Protein AF-A0AAV5Z7D8-F1 (afdb_monomer_lite)

pLDDT: mean 73.22, std 16.38, range [34.59, 92.06]

Sequence (134 aa):
MKTTPARPGQLSTSRRRIKTSPAVSLWRPEIVLATSIEASPARRPVVLAEPGARPEALRTQLGATRSLLATLDGARETLTTAAAAAHARADEAASTRDRVSATFAAYRAEAALDDVLTGAWRRVSALMEERGLR

Foldseek 3Di:
DDDDDDDDDPPPDDDDDDPDDDPDDDDDDPPPDDPDPPPDPPDPPDPPDDPCPDVVNVVVVVVVVVVVVVVLVVLLVVLVVQLVVLCVQLVVDPDPVSNVVSVVSNVVSVVVNVVSVVVVVVVVVVVCVVVVND

Radius of gyration: 41.3 Å; chains: 1; bounding box: 52×50×119 Å

Secondary structure (DSSP, 8-state):
---PPPPP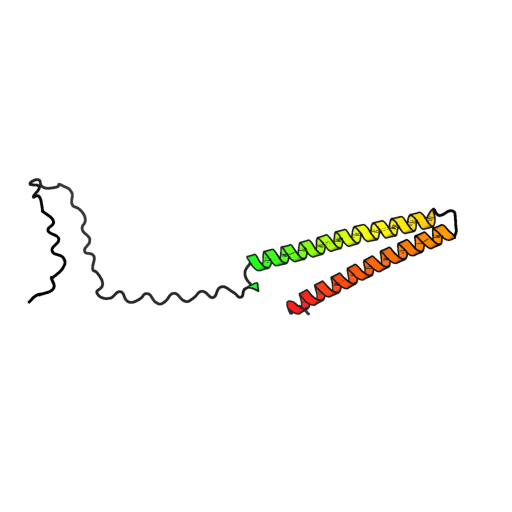-----------S--------------SS------PPP-----GGGSHHHHHHHHHHHHHHHHHHHHHHHHHHHHHHHHHHHHHS-SSHHHHHHHHHHHHHHHHHHHHHHHHHHHHHHHHHHHTT--

Structure (mmCIF, N/CA/C/O backbone):
data_AF-A0AAV5Z7D8-F1
#
_entry.id   AF-A0AAV5Z7D8-F1
#
loop_
_atom_site.group_PDB
_atom_site.id
_atom_site.type_symbol
_atom_site.label_atom_id
_atom_site.label_alt_id
_atom_site.label_comp_id
_atom_site.label_asym_id
_atom_site.label_entity_id
_atom_site.label_seq_id
_atom_site.pdbx_PDB_ins_code
_atom_site.Cartn_x
_atom_site.Cartn_y
_atom_site.Cartn_z
_atom_site.occupancy
_atom_site.B_iso_or_equiv
_atom_site.auth_seq_id
_atom_site.auth_comp_id
_atom_site.auth_asym_id
_atom_site.auth_atom_id
_atom_site.pdbx_PDB_model_num
ATOM 1 N N . MET A 1 1 ? -1.978 -9.750 94.633 1.00 37.31 1 MET A N 1
ATOM 2 C CA . MET A 1 1 ? -1.592 -9.124 93.343 1.00 37.31 1 MET A CA 1
ATOM 3 C C . MET A 1 1 ? -2.889 -8.766 92.624 1.00 37.31 1 MET A C 1
ATOM 5 O O . MET A 1 1 ? -3.756 -9.620 92.581 1.00 37.31 1 MET A O 1
ATOM 9 N N . LYS A 1 2 ? -3.182 -7.465 92.452 1.00 34.59 2 LYS A N 1
ATOM 10 C CA . LYS A 1 2 ? -3.128 -6.718 91.166 1.00 34.59 2 LYS A CA 1
ATOM 11 C C . LYS A 1 2 ? -4.084 -7.318 90.112 1.00 34.59 2 LYS A C 1
ATOM 13 O O . LYS A 1 2 ? -3.965 -8.496 89.836 1.00 34.59 2 LYS A O 1
ATOM 18 N N . THR A 1 3 ? -5.014 -6.620 89.462 1.00 40.25 3 THR A N 1
ATOM 19 C CA . THR A 1 3 ? -5.282 -5.180 89.287 1.00 40.25 3 THR A CA 1
ATOM 20 C C . THR A 1 3 ? -6.631 -5.053 88.568 1.00 40.25 3 THR A C 1
ATOM 22 O O . THR A 1 3 ? -6.862 -5.755 87.588 1.00 40.25 3 THR A O 1
ATOM 25 N N . THR A 1 4 ? -7.484 -4.131 89.011 1.00 45.88 4 THR A N 1
ATOM 26 C CA . THR A 1 4 ? -8.656 -3.630 88.274 1.00 45.88 4 THR A CA 1
ATOM 27 C C . THR A 1 4 ? -8.205 -2.835 87.040 1.00 45.88 4 THR A C 1
ATOM 29 O O . THR A 1 4 ? -7.368 -1.944 87.205 1.00 45.88 4 THR A O 1
ATOM 32 N N . PRO A 1 5 ? -8.738 -3.073 85.827 1.00 57.19 5 PRO A N 1
ATOM 33 C CA . PRO A 1 5 ? -8.528 -2.169 84.704 1.00 57.19 5 PRO A CA 1
ATOM 34 C C . PRO A 1 5 ? -9.546 -1.018 84.704 1.00 57.19 5 PRO A C 1
ATOM 36 O O . PRO A 1 5 ? -10.721 -1.171 85.036 1.00 57.19 5 PRO A O 1
ATOM 39 N N . ALA A 1 6 ? -9.026 0.158 84.368 1.00 42.59 6 ALA A N 1
ATOM 40 C CA . ALA A 1 6 ? -9.619 1.472 84.540 1.00 42.59 6 ALA A CA 1
ATOM 41 C C . ALA A 1 6 ? -10.692 1.839 83.499 1.00 42.59 6 ALA A C 1
ATOM 43 O O . ALA A 1 6 ? -10.682 1.397 82.353 1.00 42.59 6 ALA A O 1
ATOM 44 N N . ARG A 1 7 ? -11.585 2.736 83.928 1.00 47.91 7 ARG A N 1
ATOM 45 C CA . ARG A 1 7 ? -12.646 3.397 83.160 1.00 47.91 7 ARG A CA 1
ATOM 46 C C . ARG A 1 7 ? -12.042 4.571 82.366 1.00 47.91 7 ARG A C 1
ATOM 48 O O . ARG A 1 7 ? -11.445 5.443 82.998 1.00 47.91 7 ARG A O 1
ATOM 55 N N . PRO A 1 8 ? -12.175 4.652 81.031 1.00 45.72 8 PRO A N 1
ATOM 56 C CA . PRO A 1 8 ? -11.646 5.786 80.284 1.00 45.72 8 PRO A CA 1
ATOM 57 C C . PRO A 1 8 ? -12.666 6.930 80.198 1.00 45.72 8 PRO A C 1
ATOM 59 O O . PRO A 1 8 ? -13.838 6.711 79.898 1.00 45.72 8 PRO A O 1
ATOM 62 N N . GLY A 1 9 ? -12.187 8.162 80.398 1.00 46.12 9 GLY A N 1
ATOM 63 C CA . GLY A 1 9 ? -12.745 9.321 79.696 1.00 46.12 9 GLY A CA 1
ATOM 64 C C . GLY A 1 9 ? -13.496 10.381 80.504 1.00 46.12 9 GLY A C 1
ATOM 65 O O . GLY A 1 9 ? -14.442 10.957 79.979 1.00 46.12 9 GLY A O 1
ATOM 66 N N . GLN A 1 10 ? -13.092 10.712 81.735 1.00 39.12 10 GLN A N 1
ATOM 67 C CA . GLN A 1 10 ? -13.480 12.004 82.326 1.00 39.12 10 GLN A CA 1
ATOM 68 C C . GLN A 1 10 ? -12.538 13.106 81.820 1.00 39.12 10 GLN A C 1
ATOM 70 O O . GLN A 1 10 ? -11.506 13.399 82.417 1.00 39.12 10 GLN A O 1
ATOM 75 N N . LEU A 1 11 ? -12.896 13.718 80.690 1.00 44.12 11 LEU A N 1
ATOM 76 C CA . LEU A 1 11 ? -12.282 14.957 80.216 1.00 44.12 11 LEU A CA 1
ATOM 77 C C . LEU A 1 11 ? -12.811 16.119 81.066 1.00 44.12 11 LEU A C 1
ATOM 79 O O . LEU A 1 11 ? -13.888 16.664 80.824 1.00 44.12 11 LEU A O 1
ATOM 83 N N . SER A 1 12 ? -12.057 16.485 82.098 1.00 45.16 12 SER A N 1
ATOM 84 C CA . SER A 1 12 ? -12.308 17.668 82.916 1.00 45.16 12 SER A CA 1
ATOM 85 C C . SER A 1 12 ? -12.018 18.939 82.111 1.00 45.16 12 SER A C 1
ATOM 87 O O . SER A 1 12 ? -10.906 19.466 82.131 1.00 45.16 12 SER A O 1
ATOM 89 N N . THR A 1 13 ? -13.013 19.468 81.399 1.00 49.00 13 THR A N 1
ATOM 90 C CA . THR A 1 13 ? -12.916 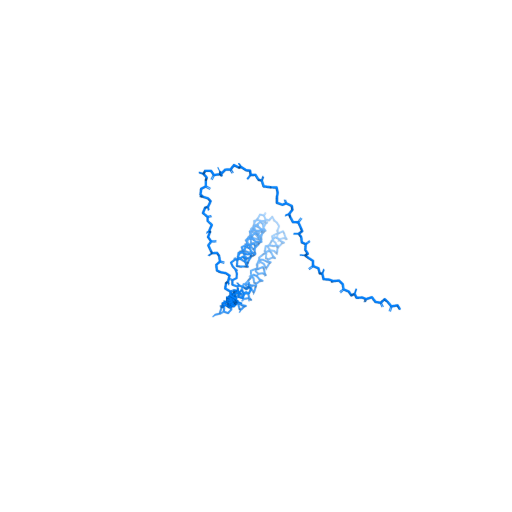20.819 80.832 1.00 49.00 13 THR A CA 1
ATOM 91 C C . THR A 1 13 ? -13.219 21.838 81.927 1.00 49.00 13 THR A C 1
ATOM 93 O O . THR A 1 13 ? -14.373 22.030 82.318 1.00 49.00 13 THR A O 1
ATOM 96 N N . SER A 1 14 ? -12.164 22.470 82.438 1.00 47.06 14 SER A N 1
ATOM 97 C CA . SER A 1 14 ? -12.222 23.571 83.399 1.00 47.06 14 SER A CA 1
ATOM 98 C C . SER A 1 14 ? -13.063 24.724 82.840 1.00 47.06 14 SER A C 1
ATOM 100 O O . SER A 1 14 ? -12.665 25.420 81.905 1.00 47.06 14 SER A O 1
ATOM 102 N N . ARG A 1 15 ? -14.272 24.907 83.379 1.00 53.91 15 ARG A N 1
ATOM 103 C CA . ARG A 1 15 ? -15.219 25.930 82.925 1.00 53.91 15 ARG A CA 1
ATOM 104 C C . ARG A 1 15 ? -14.929 27.237 83.676 1.00 53.91 15 ARG A C 1
ATOM 106 O O . ARG A 1 15 ? -15.503 27.485 84.735 1.00 53.91 15 ARG A O 1
ATOM 113 N N . ARG A 1 16 ? -14.026 28.078 83.149 1.00 57.44 16 ARG A N 1
ATOM 114 C CA . ARG A 1 16 ? -13.872 29.475 83.611 1.00 57.44 16 ARG A CA 1
ATOM 115 C C . ARG A 1 16 ? -15.222 30.182 83.451 1.00 57.44 16 ARG A C 1
ATOM 117 O O . ARG A 1 16 ? -15.690 30.372 82.332 1.00 57.44 16 ARG A O 1
ATOM 124 N N . ARG A 1 17 ? -15.869 30.547 84.564 1.00 55.66 17 ARG A N 1
ATOM 125 C CA . ARG A 1 17 ? -17.109 31.337 84.552 1.00 55.66 17 ARG A CA 1
ATOM 126 C C . ARG A 1 17 ? -16.779 32.774 84.161 1.00 55.66 17 ARG A C 1
ATOM 128 O O . ARG A 1 17 ? -16.317 33.552 84.990 1.00 55.66 17 ARG A O 1
ATOM 135 N N . ILE A 1 18 ? -17.024 33.115 82.903 1.00 58.06 18 ILE A N 1
ATOM 136 C CA . ILE A 1 18 ? -17.053 34.503 82.446 1.00 58.06 18 ILE A CA 1
ATOM 137 C C . ILE A 1 18 ? -18.373 35.106 82.949 1.00 58.06 18 ILE A C 1
ATOM 139 O O . ILE A 1 18 ? -19.444 34.549 82.722 1.00 58.06 18 ILE A O 1
ATOM 143 N N . LYS A 1 19 ? -18.281 36.196 83.717 1.00 53.91 19 LYS A N 1
ATOM 144 C CA . LYS A 1 19 ? -19.383 36.833 84.459 1.00 53.91 19 LYS A CA 1
ATOM 145 C C . LYS A 1 19 ? -19.959 38.034 83.689 1.00 53.91 19 LYS A C 1
ATOM 147 O O . LYS A 1 19 ? -20.261 39.064 84.278 1.00 53.91 19 LYS A O 1
ATOM 152 N N . THR A 1 20 ? -20.069 37.916 82.371 1.00 58.00 20 THR A N 1
ATOM 153 C CA . THR A 1 20 ? -20.664 38.927 81.490 1.00 58.00 20 THR A CA 1
ATOM 154 C C . THR A 1 20 ? -21.668 38.243 80.573 1.00 58.00 20 THR A C 1
ATOM 156 O O . THR A 1 20 ? -21.374 37.202 79.993 1.00 58.00 20 THR A O 1
ATOM 159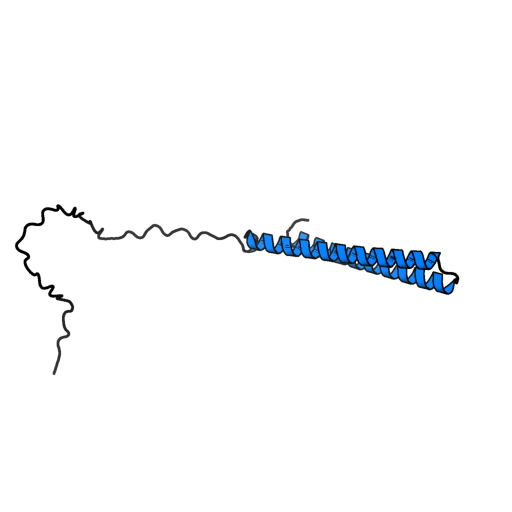 N N . SER A 1 21 ? -22.881 38.794 80.494 1.00 57.47 21 SER A N 1
ATOM 160 C CA . SER A 1 21 ? -23.946 38.281 79.629 1.00 57.47 21 SER A CA 1
ATOM 161 C C . SER A 1 21 ? -23.586 38.553 78.164 1.00 57.47 21 SER A C 1
ATOM 163 O O . SER A 1 21 ? -23.497 39.726 77.798 1.00 57.47 21 SER A O 1
ATOM 165 N N . PRO A 1 22 ? -23.365 37.539 77.308 1.00 57.38 22 PRO A N 1
ATOM 166 C CA . PRO A 1 22 ? -23.146 37.785 75.890 1.00 57.38 22 PRO A CA 1
ATOM 167 C C . PRO A 1 22 ? -24.465 38.224 75.232 1.00 57.38 22 PRO A C 1
ATOM 169 O O . PRO A 1 22 ? -25.472 37.529 75.320 1.00 57.38 22 PRO A O 1
ATOM 172 N N . ALA A 1 23 ? -24.454 39.376 74.558 1.00 57.06 23 ALA A N 1
ATOM 173 C CA . ALA A 1 23 ? -25.609 39.978 73.878 1.00 57.06 23 ALA A CA 1
ATOM 174 C C . ALA A 1 23 ? -25.937 39.337 72.510 1.00 57.06 23 ALA A C 1
ATOM 176 O O . ALA A 1 23 ? -26.541 39.973 71.652 1.00 57.06 23 ALA A O 1
ATOM 177 N N . VAL A 1 24 ? -25.510 38.093 72.275 1.00 59.16 24 VAL A N 1
ATOM 178 C CA . VAL A 1 24 ? -25.663 37.415 70.983 1.00 59.16 24 VAL A CA 1
ATOM 179 C C . VAL A 1 24 ? -26.390 36.097 71.201 1.00 59.16 24 VAL A C 1
ATOM 181 O O . VAL A 1 24 ? -25.851 35.163 71.799 1.00 59.16 24 VAL A O 1
ATOM 184 N N . SER A 1 25 ? -27.621 36.021 70.704 1.00 62.16 25 SER A N 1
ATOM 185 C CA . SER A 1 25 ? -28.393 34.784 70.622 1.00 62.16 25 SER A CA 1
ATOM 186 C C . SER A 1 25 ? -27.741 33.865 69.590 1.00 62.16 25 SER A C 1
ATOM 188 O O . SER A 1 25 ? -28.000 33.964 68.394 1.00 62.16 25 SER A O 1
ATOM 190 N N . LEU A 1 26 ? -26.852 32.981 70.042 1.00 63.72 26 LEU A N 1
ATOM 191 C CA . LEU A 1 26 ? -26.333 31.908 69.200 1.00 63.72 26 LEU A CA 1
ATOM 192 C C . LEU A 1 26 ? -27.476 30.929 68.925 1.00 63.72 26 LEU A C 1
ATOM 194 O O . LEU A 1 26 ? -27.958 30.258 69.839 1.00 63.72 26 LEU A O 1
ATOM 198 N N . TRP A 1 27 ? -27.924 30.869 67.670 1.00 58.22 27 TRP A N 1
ATOM 199 C CA . TRP A 1 27 ? -28.882 29.863 67.229 1.00 58.22 27 TRP A CA 1
ATOM 200 C C . TRP A 1 27 ? -28.296 28.475 67.494 1.00 58.22 27 TRP A C 1
ATOM 202 O O . TRP A 1 27 ? -27.212 28.139 67.011 1.00 58.22 27 TRP A O 1
ATOM 212 N N . ARG A 1 28 ? -28.992 27.690 68.318 1.00 65.56 28 ARG A N 1
ATOM 213 C CA . ARG A 1 28 ? -28.567 26.352 68.716 1.00 65.56 28 ARG A CA 1
ATOM 214 C C . ARG A 1 28 ? -29.567 25.348 68.141 1.00 65.56 28 ARG A C 1
ATOM 216 O O . ARG A 1 28 ? -30.637 25.197 68.723 1.00 65.56 28 ARG A O 1
ATOM 223 N N . PRO A 1 29 ? -29.272 24.701 67.002 1.00 61.56 29 PRO A N 1
ATOM 224 C CA . PRO A 1 29 ? -30.173 23.697 66.460 1.00 61.56 29 PRO A CA 1
ATOM 225 C C . PRO A 1 29 ? -30.207 22.476 67.383 1.00 61.56 29 PRO A C 1
ATOM 227 O O . PRO A 1 29 ? -29.163 21.985 67.824 1.00 61.56 29 PRO A O 1
ATOM 230 N N . GLU A 1 30 ? -31.407 21.974 67.665 1.00 59.53 30 GLU A N 1
ATOM 231 C CA . GLU A 1 30 ? -31.583 20.632 68.213 1.00 59.53 30 GLU A CA 1
ATOM 232 C C . GLU A 1 30 ? -31.252 19.626 67.108 1.00 59.53 30 GLU A C 1
ATOM 234 O O . GLU A 1 30 ? -32.052 19.354 66.216 1.00 59.53 30 GLU A O 1
ATOM 239 N N . ILE A 1 31 ? -30.024 19.106 67.125 1.00 61.47 31 ILE A N 1
ATOM 240 C CA . ILE A 1 31 ? -29.623 18.022 66.229 1.00 61.47 31 ILE A CA 1
ATOM 241 C C . ILE A 1 31 ? -30.212 16.735 66.804 1.00 61.47 31 ILE A C 1
ATOM 243 O O . ILE A 1 31 ? -29.650 16.139 67.725 1.00 61.47 31 ILE A O 1
ATOM 247 N N . VAL A 1 32 ? -31.354 16.310 66.267 1.00 65.38 32 VAL A N 1
ATOM 248 C CA . VAL A 1 32 ? -31.887 14.970 66.519 1.00 65.38 32 VAL A CA 1
ATOM 249 C C . VAL A 1 32 ? -30.974 13.977 65.802 1.00 65.38 32 VAL A C 1
ATOM 251 O O . VAL A 1 32 ? -31.013 13.835 64.582 1.00 65.38 32 VAL A O 1
ATOM 254 N N . LEU A 1 33 ? -30.103 13.310 66.559 1.00 57.44 33 LEU A N 1
ATOM 255 C CA . LEU A 1 33 ? -29.333 12.177 66.057 1.00 57.44 33 LEU A CA 1
ATOM 256 C C . LEU A 1 33 ? -30.290 10.989 65.935 1.00 57.44 33 LEU A C 1
ATOM 258 O O . LEU A 1 33 ? -30.725 10.436 66.945 1.00 57.44 33 LEU A O 1
ATOM 262 N N . ALA A 1 34 ? -30.641 10.613 64.704 1.00 55.56 34 ALA A N 1
ATOM 263 C CA . ALA A 1 34 ? -31.403 9.397 64.451 1.00 55.56 34 ALA A CA 1
ATOM 264 C C . ALA A 1 34 ? -30.660 8.201 65.071 1.00 55.56 34 ALA A C 1
ATOM 266 O O . ALA A 1 34 ? -29.485 7.972 64.784 1.00 55.56 34 ALA A O 1
ATOM 267 N N . THR A 1 35 ? -31.335 7.450 65.945 1.00 58.38 35 THR A N 1
ATOM 268 C CA . THR A 1 35 ? -30.755 6.313 66.686 1.00 58.38 35 THR A CA 1
ATOM 269 C C . THR A 1 35 ? -30.358 5.150 65.767 1.00 58.38 35 THR A C 1
ATOM 271 O O . THR A 1 35 ? -29.591 4.276 66.162 1.00 58.38 35 THR A O 1
ATOM 274 N N . SER A 1 36 ? -30.804 5.175 64.513 1.00 51.25 36 SER A N 1
ATOM 275 C CA . SER A 1 36 ? -30.313 4.322 63.440 1.00 51.25 36 SER A CA 1
ATOM 276 C C . SER A 1 36 ? -30.165 5.148 62.168 1.00 51.25 36 SER A C 1
ATOM 278 O O . SER A 1 36 ? -31.140 5.687 61.646 1.00 51.25 36 SER A O 1
ATOM 280 N N . ILE A 1 37 ? -28.942 5.226 61.648 1.00 56.12 37 ILE A N 1
ATOM 281 C CA . ILE A 1 37 ? -28.721 5.560 60.244 1.00 56.12 37 ILE A CA 1
ATOM 282 C C . ILE A 1 37 ? -29.231 4.337 59.482 1.00 56.12 37 ILE A C 1
ATOM 284 O O . ILE A 1 37 ? -28.522 3.335 59.396 1.00 56.12 37 ILE A O 1
ATOM 288 N N . GLU A 1 38 ? -30.475 4.366 58.999 1.00 57.09 38 GLU A N 1
ATOM 289 C CA . GLU A 1 38 ? -30.878 3.395 57.985 1.00 57.09 38 GLU A CA 1
ATOM 290 C C . GLU A 1 38 ? -29.881 3.528 56.836 1.00 57.09 38 GLU A C 1
ATOM 292 O O . GLU A 1 38 ? -29.658 4.620 56.301 1.00 57.09 38 GLU A O 1
ATOM 297 N N . ALA A 1 39 ? -29.182 2.429 56.549 1.00 55.94 39 ALA A N 1
ATOM 298 C CA . ALA A 1 39 ? -28.181 2.388 55.506 1.00 55.94 39 ALA A CA 1
ATOM 299 C C . ALA A 1 39 ? -28.817 2.920 54.220 1.00 55.94 39 ALA A C 1
ATOM 301 O O . ALA A 1 39 ? -29.841 2.407 53.768 1.00 55.94 39 ALA A O 1
ATOM 302 N N . SER A 1 40 ? -28.215 3.973 53.659 1.00 56.47 40 SER A N 1
ATOM 303 C CA . SER A 1 40 ? -28.589 4.508 52.352 1.00 56.47 40 SER A CA 1
ATOM 304 C C . SER A 1 40 ? -28.808 3.340 51.384 1.00 56.47 40 SER A C 1
ATOM 306 O O . SER A 1 40 ? -27.958 2.440 51.363 1.00 56.47 40 SER A O 1
ATOM 308 N N . PRO A 1 41 ? -29.911 3.306 50.606 1.00 55.44 41 PRO A N 1
ATOM 309 C CA . PRO A 1 41 ? -30.129 2.226 49.657 1.00 55.44 41 PRO A CA 1
ATOM 310 C C . PRO A 1 41 ? -28.895 2.148 48.761 1.00 55.44 41 PRO A C 1
ATOM 312 O O . PRO A 1 41 ? -28.511 3.140 48.138 1.00 55.44 41 PRO A O 1
ATOM 315 N N . ALA A 1 42 ? -28.234 0.987 48.796 1.00 60.06 42 ALA A N 1
ATOM 316 C CA . ALA A 1 42 ? -26.959 0.736 48.147 1.00 60.06 42 ALA A CA 1
ATOM 317 C C . ALA A 1 42 ? -26.963 1.355 46.745 1.00 60.06 42 ALA A C 1
ATOM 319 O O . ALA A 1 42 ? -27.777 0.982 45.896 1.00 60.06 42 ALA A O 1
ATOM 320 N N . ARG A 1 43 ? -26.087 2.343 46.513 1.00 62.09 43 ARG A N 1
ATOM 321 C CA . ARG A 1 43 ? -25.922 2.940 45.185 1.00 62.09 43 ARG A CA 1
ATOM 322 C C . ARG A 1 43 ? -25.659 1.794 44.213 1.00 62.09 43 ARG A C 1
ATOM 324 O O . ARG A 1 43 ? -24.674 1.075 44.372 1.00 62.09 43 ARG A O 1
ATOM 331 N N . ARG A 1 44 ? -26.569 1.597 43.253 1.00 57.38 44 ARG A N 1
ATOM 332 C CA . ARG A 1 44 ? -26.435 0.552 42.233 1.00 57.3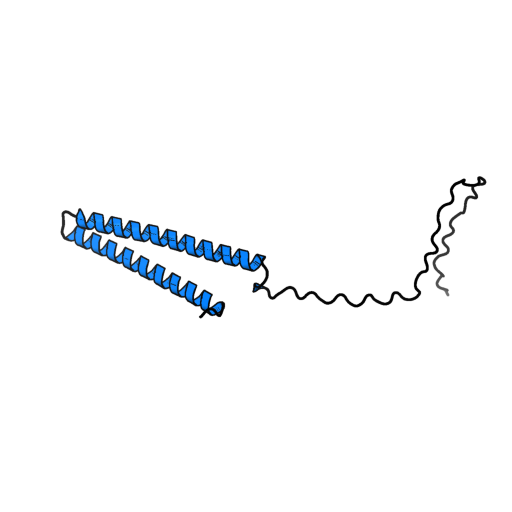8 44 ARG A CA 1
ATOM 333 C C . ARG A 1 44 ? -25.061 0.688 41.569 1.00 57.38 44 ARG A C 1
ATOM 335 O O . ARG A 1 44 ? -24.695 1.812 41.213 1.00 57.38 44 ARG A O 1
ATOM 342 N N . PRO A 1 45 ? -24.307 -0.409 41.395 1.00 55.81 45 PRO A N 1
ATOM 343 C CA . PRO A 1 45 ? -23.059 -0.358 40.654 1.00 55.81 45 PRO A CA 1
ATOM 344 C C . PRO A 1 45 ? -23.369 0.111 39.232 1.00 55.81 45 PRO A C 1
ATOM 346 O O . PRO A 1 45 ? -24.140 -0.518 38.506 1.00 55.81 45 PRO A O 1
ATOM 349 N N . VAL A 1 46 ? -22.808 1.258 38.853 1.00 61.22 46 VAL A N 1
ATOM 350 C CA . VAL A 1 46 ? -22.836 1.731 37.472 1.00 61.22 46 VAL A CA 1
ATOM 351 C C . VAL A 1 46 ? -21.947 0.777 36.687 1.00 61.22 46 VAL A C 1
ATOM 353 O O . VAL A 1 46 ? -20.728 0.780 36.855 1.00 61.22 46 VAL A O 1
ATOM 356 N N . VAL A 1 47 ? -22.560 -0.075 35.868 1.00 60.59 47 VAL A N 1
ATOM 357 C CA . VAL A 1 47 ? -21.834 -0.912 34.914 1.00 60.59 47 VAL A CA 1
ATOM 358 C C . VAL A 1 47 ? -21.260 0.032 33.862 1.00 60.59 47 VAL A C 1
ATOM 360 O O . VAL A 1 47 ? -21.953 0.471 32.947 1.00 60.59 47 VAL A O 1
ATOM 363 N N . LEU A 1 48 ? -19.997 0.421 34.049 1.00 60.25 48 LEU A N 1
ATOM 364 C CA . LEU A 1 48 ? -19.213 1.075 33.010 1.00 60.25 48 LEU A CA 1
ATOM 365 C C . LEU A 1 48 ? -19.167 0.105 31.832 1.00 60.25 48 LEU A C 1
ATOM 367 O O . LEU A 1 48 ? -18.734 -1.031 32.009 1.00 60.25 48 LEU A O 1
ATOM 371 N N . ALA A 1 49 ? -19.660 0.553 30.679 1.00 57.50 49 ALA A N 1
ATOM 372 C CA . ALA A 1 49 ? -19.800 -0.257 29.478 1.00 57.50 49 ALA A CA 1
ATOM 373 C C . ALA A 1 49 ? -18.538 -1.083 29.167 1.00 57.50 49 ALA A C 1
ATOM 375 O O . ALA A 1 49 ? -17.418 -0.677 29.510 1.00 57.50 49 ALA A O 1
ATOM 376 N N . GLU A 1 50 ? -18.760 -2.223 28.501 1.00 55.53 50 GLU A N 1
ATOM 377 C CA . GLU A 1 50 ? -17.734 -3.142 27.999 1.00 55.53 50 GLU A CA 1
ATOM 378 C C . GLU A 1 50 ? -16.508 -2.379 27.460 1.00 55.53 50 GLU A C 1
ATOM 380 O O . GLU A 1 50 ? -16.677 -1.334 26.824 1.00 55.53 50 GLU A O 1
ATOM 385 N N . PRO A 1 51 ? -15.271 -2.862 27.676 1.00 57.97 51 PRO A N 1
ATOM 386 C CA . PRO A 1 51 ? -14.038 -2.121 27.387 1.00 57.97 51 PRO A CA 1
ATOM 387 C C . PRO A 1 51 ? -13.953 -1.500 25.979 1.00 57.97 51 PRO A C 1
ATOM 389 O O . PRO A 1 51 ? -13.317 -0.460 25.812 1.00 57.97 51 PRO A O 1
ATOM 392 N N . GLY A 1 52 ? -14.621 -2.091 24.980 1.00 55.97 52 GLY A N 1
ATOM 393 C CA . GLY A 1 52 ? -14.691 -1.580 23.605 1.00 55.97 52 GLY A CA 1
ATOM 394 C C . GLY A 1 52 ? -15.678 -0.427 23.364 1.00 55.97 52 GLY A C 1
ATOM 395 O O . GLY A 1 52 ? -15.555 0.269 22.361 1.00 55.97 52 GLY A O 1
ATOM 396 N N . ALA A 1 53 ? -16.629 -0.188 24.269 1.00 59.53 53 ALA A N 1
ATOM 397 C CA . ALA A 1 53 ? -17.651 0.857 24.153 1.00 59.53 53 ALA A CA 1
ATOM 398 C C . ALA A 1 53 ? -17.250 2.183 24.828 1.00 59.53 53 ALA A C 1
ATOM 400 O O . ALA A 1 53 ? -18.007 3.155 24.800 1.00 59.53 53 ALA A O 1
ATOM 401 N N . ARG A 1 54 ? -16.059 2.247 25.440 1.00 69.38 54 ARG A N 1
ATOM 402 C CA . ARG A 1 54 ? -15.542 3.489 26.025 1.00 69.38 54 ARG A CA 1
ATOM 403 C C . ARG A 1 54 ? -15.087 4.450 24.916 1.00 69.38 54 ARG A C 1
ATOM 405 O O . ARG A 1 54 ? -14.357 4.028 24.014 1.00 69.38 54 ARG A O 1
ATOM 412 N N . PRO A 1 55 ? -15.457 5.741 24.971 1.00 74.19 55 PRO A N 1
ATOM 413 C CA . PRO A 1 55 ? -15.120 6.707 23.923 1.00 74.19 55 PRO A CA 1
ATOM 414 C C . PRO A 1 55 ? -13.605 6.881 23.725 1.00 74.19 55 PRO A C 1
ATOM 416 O O . PRO A 1 55 ? -13.153 7.176 22.619 1.00 74.19 55 PRO A O 1
ATOM 419 N N . GLU A 1 56 ? -12.799 6.655 24.758 1.00 76.31 56 GLU A N 1
ATOM 420 C CA . GLU A 1 56 ? -11.336 6.698 24.712 1.00 76.31 56 GLU A CA 1
ATOM 421 C C . GLU A 1 56 ? -10.766 5.535 23.894 1.00 76.31 56 GLU A C 1
ATOM 423 O O . GLU A 1 56 ? -9.889 5.745 23.057 1.00 76.31 56 GLU A O 1
ATOM 428 N N . ALA A 1 57 ? -11.305 4.325 24.076 1.00 72.06 57 ALA A N 1
ATOM 429 C CA . ALA A 1 57 ? -10.910 3.154 23.295 1.00 72.06 57 ALA A CA 1
ATOM 430 C C . ALA A 1 57 ? -11.257 3.347 21.810 1.00 72.06 57 ALA A C 1
ATOM 432 O O . ALA A 1 57 ? -10.427 3.078 20.939 1.00 72.06 57 ALA A O 1
ATOM 433 N N . LEU A 1 58 ? -12.435 3.911 21.521 1.00 73.38 58 LEU A N 1
ATOM 434 C CA . LEU A 1 58 ? -12.852 4.253 20.158 1.00 73.38 58 LEU A CA 1
ATOM 435 C C . LEU A 1 58 ? -11.939 5.308 19.514 1.00 73.38 58 LEU A C 1
ATOM 437 O O . LEU A 1 58 ? -11.574 5.170 18.347 1.00 73.38 58 LEU A O 1
ATOM 441 N N . ARG A 1 59 ? -11.512 6.335 20.260 1.00 78.31 59 ARG A N 1
ATOM 442 C CA . ARG A 1 59 ? -10.566 7.351 19.759 1.00 78.31 59 ARG A CA 1
ATOM 443 C C . ARG A 1 59 ? -9.206 6.752 19.415 1.00 78.31 59 ARG A C 1
ATOM 445 O O . ARG A 1 59 ? -8.680 7.049 18.345 1.00 78.31 59 ARG A O 1
ATOM 452 N N . THR A 1 60 ? -8.662 5.891 20.273 1.00 80.56 60 THR A N 1
ATOM 453 C CA . THR A 1 60 ? -7.383 5.209 20.013 1.00 80.56 60 THR A CA 1
ATOM 454 C C . THR A 1 60 ? -7.475 4.306 18.784 1.00 80.56 60 THR A C 1
ATOM 456 O O . THR A 1 60 ? -6.578 4.316 17.943 1.00 80.56 60 THR A O 1
ATOM 459 N N . GLN A 1 61 ? -8.587 3.586 18.617 1.00 75.50 61 GLN A N 1
ATOM 460 C CA . GLN A 1 61 ? -8.826 2.747 17.439 1.00 75.50 61 GLN A CA 1
ATOM 461 C C . GLN A 1 61 ? -8.981 3.565 16.147 1.00 75.50 61 GLN A C 1
ATOM 463 O O . GLN A 1 61 ? -8.417 3.202 15.114 1.00 75.50 61 GLN A O 1
ATOM 468 N N . LEU A 1 62 ? -9.704 4.688 16.189 1.00 83.25 62 LEU A N 1
ATOM 469 C CA . LEU A 1 62 ? -9.812 5.612 15.053 1.00 83.25 62 LEU A CA 1
ATOM 470 C C . LEU A 1 62 ? -8.461 6.255 14.706 1.00 83.25 62 LEU A C 1
ATOM 472 O O . LEU A 1 62 ? -8.149 6.449 13.535 1.00 83.25 62 LEU A O 1
ATOM 476 N N . GLY A 1 63 ? -7.639 6.556 15.711 1.00 84.12 63 GLY A N 1
ATOM 477 C CA . GLY A 1 63 ? -6.265 7.013 15.509 1.00 84.12 63 GLY A CA 1
ATOM 478 C C . GLY A 1 63 ? -5.406 5.953 14.819 1.00 84.12 63 GLY A C 1
ATOM 479 O O . GLY A 1 63 ? -4.780 6.238 13.803 1.00 84.12 63 GLY A O 1
ATOM 480 N N . ALA A 1 64 ? -5.433 4.714 15.316 1.00 80.62 64 ALA A N 1
ATOM 481 C CA . ALA A 1 64 ? -4.667 3.604 14.750 1.00 80.62 64 ALA A CA 1
ATOM 482 C C . ALA A 1 64 ? -5.073 3.285 13.301 1.00 80.62 64 ALA A C 1
ATOM 484 O O . ALA A 1 64 ? -4.211 3.096 12.444 1.00 80.62 64 ALA A O 1
ATOM 485 N N . THR A 1 65 ? -6.375 3.281 13.005 1.00 81.44 65 THR A N 1
ATOM 486 C CA . THR A 1 65 ? -6.885 3.063 11.639 1.00 81.44 65 THR A CA 1
ATOM 487 C C . THR A 1 65 ? -6.493 4.196 10.694 1.00 81.44 65 THR A C 1
ATOM 489 O O . THR A 1 65 ? -6.035 3.919 9.589 1.00 81.44 65 THR A O 1
ATOM 492 N N . ARG A 1 66 ? -6.568 5.463 11.124 1.00 84.50 66 ARG A N 1
ATOM 493 C CA . ARG A 1 66 ? -6.068 6.597 10.325 1.00 84.50 66 ARG A CA 1
ATOM 494 C C . ARG A 1 66 ? -4.569 6.500 10.052 1.00 84.50 66 ARG A C 1
ATOM 496 O O . ARG A 1 66 ? -4.161 6.722 8.918 1.00 84.50 66 ARG A O 1
ATOM 503 N N . SER A 1 67 ? -3.761 6.129 11.045 1.00 82.25 67 SER A N 1
ATOM 504 C CA . SER A 1 67 ? -2.318 5.920 10.855 1.00 82.25 67 SER A CA 1
ATOM 505 C C . SER A 1 67 ? -2.020 4.775 9.882 1.00 82.25 67 SER A C 1
ATOM 507 O O . SER A 1 67 ? -1.101 4.873 9.068 1.00 82.25 67 SER A O 1
ATOM 509 N N . LEU A 1 68 ? -2.812 3.700 9.917 1.00 82.12 68 LEU A N 1
ATOM 510 C CA . LEU A 1 68 ? -2.691 2.593 8.969 1.00 82.12 68 LEU A CA 1
ATOM 511 C C . LEU A 1 68 ? -3.043 3.036 7.540 1.00 82.12 68 LEU A C 1
ATOM 513 O O . LEU A 1 68 ? -2.325 2.708 6.601 1.00 82.12 68 LEU A O 1
ATOM 517 N N . LEU A 1 69 ? -4.104 3.824 7.364 1.00 84.25 69 LEU A N 1
ATOM 518 C CA . LEU A 1 69 ? -4.463 4.370 6.051 1.00 84.25 69 LEU A CA 1
ATOM 519 C C . LEU A 1 69 ? -3.408 5.355 5.532 1.00 84.25 69 LEU A C 1
ATOM 521 O O . LEU A 1 69 ? -3.048 5.294 4.363 1.00 84.25 69 LEU A O 1
ATOM 525 N N . ALA A 1 70 ? -2.859 6.208 6.399 1.00 86.06 70 ALA A N 1
ATOM 526 C CA . ALA A 1 70 ? -1.801 7.147 6.026 1.00 86.06 70 ALA A CA 1
ATOM 527 C C . ALA A 1 70 ? -0.504 6.436 5.603 1.00 86.06 70 ALA A C 1
ATOM 529 O O . ALA A 1 70 ? 0.148 6.842 4.645 1.00 86.06 70 ALA A O 1
ATOM 530 N N . THR A 1 71 ? -0.134 5.350 6.288 1.00 85.31 71 THR A N 1
ATOM 531 C CA . THR A 1 71 ? 1.037 4.545 5.900 1.00 85.31 71 THR A CA 1
ATOM 532 C C . THR A 1 71 ? 0.819 3.815 4.576 1.00 85.31 71 THR A C 1
ATOM 534 O O . THR A 1 71 ? 1.754 3.728 3.781 1.00 85.31 71 THR A O 1
ATOM 537 N N . LEU A 1 72 ? -0.402 3.349 4.294 1.00 87.62 72 LEU A N 1
ATOM 538 C CA . LEU A 1 72 ? -0.751 2.785 2.987 1.00 87.62 72 LEU A CA 1
ATOM 539 C C . LEU A 1 72 ? -0.714 3.820 1.866 1.00 87.62 72 LEU A C 1
ATOM 541 O O . LEU A 1 72 ? -0.214 3.511 0.791 1.00 87.62 72 LEU A O 1
ATOM 545 N N . ASP A 1 73 ? -1.200 5.034 2.109 1.00 87.00 73 ASP A N 1
ATOM 546 C CA . ASP A 1 73 ? -1.158 6.107 1.114 1.00 87.00 73 ASP A CA 1
ATOM 547 C C . ASP A 1 73 ? 0.291 6.502 0.781 1.00 87.00 73 ASP A C 1
ATOM 549 O O . ASP A 1 73 ? 0.664 6.584 -0.388 1.00 87.00 73 ASP A O 1
ATOM 553 N N . GLY A 1 74 ? 1.160 6.596 1.795 1.00 89.06 74 GLY A N 1
ATOM 554 C CA . GLY A 1 74 ? 2.596 6.803 1.582 1.00 89.06 74 GLY A CA 1
ATOM 555 C C . GLY A 1 74 ? 3.277 5.648 0.831 1.00 89.06 74 GLY A C 1
ATOM 556 O O . GLY A 1 74 ? 4.106 5.877 -0.054 1.00 89.06 74 GLY A O 1
ATOM 557 N N . ALA A 1 75 ? 2.916 4.396 1.130 1.00 86.38 75 ALA A N 1
ATOM 558 C CA . ALA A 1 75 ? 3.417 3.234 0.391 1.00 86.38 75 ALA A CA 1
ATOM 559 C C . ALA A 1 75 ? 2.929 3.232 -1.068 1.00 86.38 75 ALA A C 1
ATOM 561 O O . ALA A 1 75 ? 3.698 2.923 -1.977 1.00 86.38 75 ALA A O 1
ATOM 562 N N . ARG A 1 76 ? 1.676 3.632 -1.307 1.00 88.00 76 ARG A N 1
ATOM 563 C CA . ARG A 1 76 ? 1.112 3.771 -2.650 1.00 88.00 76 ARG A CA 1
ATOM 564 C C . ARG A 1 76 ? 1.886 4.805 -3.455 1.00 88.00 76 ARG A C 1
ATOM 566 O O . ARG A 1 76 ? 2.352 4.474 -4.536 1.00 88.00 76 ARG A O 1
ATOM 573 N N . GLU A 1 77 ? 2.068 6.006 -2.911 1.00 90.75 77 GLU A N 1
ATOM 574 C CA . GLU A 1 77 ? 2.736 7.114 -3.603 1.00 90.75 77 GLU A CA 1
ATOM 575 C C . GLU A 1 77 ? 4.192 6.792 -3.967 1.00 90.75 77 GLU A C 1
ATOM 577 O O . GLU A 1 77 ? 4.667 7.088 -5.064 1.00 90.75 77 GLU A O 1
ATOM 582 N N . THR A 1 78 ? 4.917 6.138 -3.058 1.00 90.31 78 THR A N 1
ATOM 583 C CA . THR A 1 78 ? 6.311 5.745 -3.314 1.00 90.31 78 THR A CA 1
ATOM 584 C C . THR A 1 78 ? 6.416 4.694 -4.419 1.00 90.31 78 THR A C 1
ATOM 586 O O . THR A 1 78 ? 7.274 4.812 -5.297 1.00 90.31 78 THR A O 1
ATOM 589 N N . LEU A 1 79 ? 5.532 3.693 -4.419 1.00 88.12 79 LEU A N 1
ATOM 590 C CA . LEU A 1 79 ? 5.528 2.624 -5.419 1.00 88.12 79 LEU A CA 1
ATOM 591 C C . LEU A 1 79 ? 5.021 3.096 -6.786 1.00 88.12 79 LEU A C 1
ATOM 593 O O . LEU A 1 79 ? 5.612 2.728 -7.802 1.00 88.12 79 LEU A O 1
ATOM 597 N N . THR A 1 80 ? 3.997 3.953 -6.838 1.00 88.56 80 THR A N 1
ATOM 598 C CA . THR A 1 80 ? 3.519 4.553 -8.096 1.00 88.56 80 THR A CA 1
ATOM 599 C C . THR A 1 80 ? 4.585 5.446 -8.721 1.00 88.56 80 THR A C 1
ATOM 601 O O . THR A 1 80 ? 4.838 5.348 -9.922 1.00 88.56 80 THR A O 1
ATOM 604 N N . THR A 1 81 ? 5.276 6.253 -7.912 1.00 91.88 81 THR A N 1
ATOM 605 C CA . THR A 1 81 ? 6.391 7.090 -8.378 1.00 91.88 81 THR A CA 1
ATOM 606 C C . THR A 1 81 ? 7.544 6.234 -8.904 1.00 91.88 81 THR A C 1
ATOM 608 O O . THR A 1 81 ? 8.098 6.521 -9.966 1.00 91.88 81 THR A O 1
ATOM 611 N N . ALA A 1 82 ? 7.893 5.151 -8.202 1.00 87.25 82 ALA A N 1
ATOM 612 C CA . ALA A 1 82 ? 8.945 4.233 -8.633 1.00 87.25 82 ALA A CA 1
ATOM 613 C C . ALA A 1 82 ? 8.598 3.519 -9.951 1.00 87.25 82 ALA A C 1
ATOM 615 O O . ALA A 1 82 ? 9.463 3.401 -10.824 1.00 87.25 82 ALA A O 1
ATOM 616 N N . ALA A 1 83 ? 7.345 3.083 -10.115 1.00 87.25 83 ALA A N 1
ATOM 617 C CA . ALA A 1 83 ? 6.856 2.481 -11.352 1.00 87.25 83 ALA A CA 1
ATOM 618 C C . ALA A 1 83 ? 6.896 3.486 -12.515 1.00 87.25 83 ALA A C 1
ATOM 620 O O . ALA A 1 83 ? 7.468 3.186 -13.562 1.00 87.25 83 ALA A O 1
ATOM 621 N N . ALA A 1 84 ? 6.394 4.709 -12.313 1.00 89.81 84 ALA A N 1
ATOM 622 C CA . ALA A 1 84 ? 6.431 5.769 -13.322 1.00 89.81 84 ALA A CA 1
ATOM 623 C C . ALA A 1 84 ? 7.868 6.120 -13.747 1.00 89.81 84 ALA A C 1
ATOM 625 O O . ALA A 1 84 ? 8.161 6.214 -14.938 1.00 89.81 84 ALA A O 1
ATOM 626 N N . ALA A 1 85 ? 8.792 6.237 -12.789 1.00 89.38 85 ALA A N 1
ATOM 627 C CA . ALA A 1 85 ? 10.203 6.490 -13.076 1.00 89.38 85 ALA A CA 1
ATOM 628 C C . ALA A 1 85 ? 10.880 5.323 -13.817 1.00 89.38 85 ALA A C 1
ATOM 630 O O . ALA A 1 85 ? 11.822 5.530 -14.583 1.00 89.38 85 ALA A O 1
ATOM 631 N N . ALA A 1 86 ? 10.447 4.083 -13.578 1.00 87.00 86 ALA A N 1
ATOM 632 C CA . ALA A 1 86 ? 10.943 2.920 -14.305 1.00 87.00 86 ALA A CA 1
ATOM 633 C C . ALA A 1 86 ? 10.411 2.865 -15.744 1.00 87.00 86 ALA A C 1
ATOM 635 O O . ALA A 1 86 ? 11.192 2.572 -16.648 1.00 87.00 86 ALA A O 1
ATOM 636 N N . HIS A 1 87 ? 9.141 3.219 -15.962 1.00 86.06 87 HIS A N 1
ATOM 637 C CA . HIS A 1 87 ? 8.552 3.351 -17.300 1.00 86.06 87 HIS A CA 1
ATOM 638 C C . HIS A 1 87 ? 9.224 4.461 -18.112 1.00 86.06 87 HIS A C 1
ATOM 640 O O . HIS A 1 87 ? 9.693 4.197 -19.214 1.00 86.06 87 HIS A O 1
ATOM 646 N N . ALA A 1 88 ? 9.417 5.650 -17.531 1.00 89.50 88 ALA A N 1
ATOM 647 C CA . ALA A 1 88 ? 10.128 6.745 -18.200 1.00 89.50 88 ALA A CA 1
ATOM 648 C C . ALA A 1 88 ? 11.549 6.335 -18.638 1.00 89.50 88 ALA A C 1
ATOM 650 O O . ALA A 1 88 ? 11.961 6.577 -19.771 1.00 89.50 88 ALA A O 1
ATOM 651 N N . ARG A 1 89 ? 12.282 5.613 -17.778 1.00 84.94 89 ARG A N 1
ATOM 652 C CA . ARG A 1 89 ? 13.604 5.066 -18.129 1.00 84.94 89 ARG A CA 1
ATOM 653 C C . ARG A 1 89 ? 13.553 4.003 -19.225 1.00 84.94 89 ARG A C 1
ATOM 655 O O . ARG A 1 89 ? 14.542 3.836 -19.931 1.00 84.94 89 ARG A O 1
ATOM 662 N N . ALA A 1 90 ? 12.459 3.253 -19.347 1.00 87.06 90 ALA A N 1
ATOM 663 C CA . ALA A 1 90 ? 12.292 2.286 -20.427 1.00 87.06 90 ALA A CA 1
ATOM 664 C C . ALA A 1 90 ? 12.068 2.986 -21.776 1.00 87.06 90 ALA A C 1
ATOM 666 O O . ALA A 1 90 ? 12.627 2.548 -22.787 1.00 87.06 90 ALA A O 1
ATOM 667 N N . ASP A 1 91 ? 11.312 4.082 -21.775 1.00 86.56 91 ASP A N 1
ATOM 668 C CA . ASP A 1 91 ? 11.034 4.884 -22.969 1.00 86.56 91 ASP A CA 1
ATOM 669 C C . ASP A 1 91 ? 12.288 5.621 -23.463 1.00 86.56 91 ASP A C 1
ATOM 671 O O . ASP A 1 91 ? 12.574 5.636 -24.661 1.00 86.56 91 ASP A O 1
ATOM 675 N N . GLU A 1 92 ? 13.096 6.153 -22.542 1.00 89.12 92 GLU A N 1
ATOM 676 C CA . GLU A 1 92 ? 14.350 6.861 -22.845 1.00 89.12 92 GLU A CA 1
ATOM 677 C C . GLU A 1 92 ? 15.538 5.922 -23.141 1.00 89.12 92 GLU A C 1
ATOM 679 O O . GLU A 1 92 ? 16.607 6.366 -23.569 1.00 89.12 92 GLU A O 1
ATOM 684 N N . ALA A 1 93 ? 15.383 4.612 -22.925 1.00 87.56 93 ALA A N 1
ATOM 685 C CA . ALA A 1 93 ? 16.469 3.653 -23.084 1.00 87.56 93 ALA A CA 1
ATOM 686 C C . ALA A 1 93 ? 16.935 3.533 -24.546 1.00 87.56 93 ALA A C 1
ATOM 688 O O . ALA A 1 93 ? 16.203 3.073 -25.433 1.00 87.56 93 ALA A O 1
ATOM 689 N N . ALA A 1 94 ? 18.214 3.857 -24.763 1.00 85.31 94 ALA A N 1
ATOM 690 C CA . ALA A 1 94 ? 18.886 3.752 -26.058 1.00 85.31 94 ALA A CA 1
ATOM 691 C C . ALA A 1 94 ? 19.159 2.297 -26.482 1.00 85.31 94 ALA A C 1
ATOM 693 O O . ALA A 1 94 ? 19.225 2.004 -27.676 1.00 85.31 94 ALA A O 1
ATOM 694 N N . SER A 1 95 ? 19.309 1.376 -25.521 1.00 92.06 95 SER A N 1
ATOM 695 C CA . SER A 1 95 ? 19.575 -0.039 -25.788 1.00 92.06 95 SER A CA 1
ATOM 696 C C . SER A 1 95 ? 18.392 -0.936 -25.419 1.00 92.06 95 SER A C 1
ATOM 698 O O . SER A 1 95 ? 17.632 -0.675 -24.483 1.00 92.06 95 SER A O 1
ATOM 700 N N . THR A 1 96 ? 18.252 -2.049 -26.141 1.00 89.06 96 THR A N 1
ATOM 701 C CA . THR A 1 96 ? 17.233 -3.070 -25.857 1.00 89.06 96 THR A CA 1
ATOM 702 C C . THR A 1 96 ? 17.422 -3.696 -24.478 1.00 89.06 96 THR A C 1
ATOM 704 O O . THR A 1 96 ? 16.442 -3.955 -23.784 1.00 89.06 96 THR A O 1
ATOM 707 N N . ARG A 1 97 ? 18.674 -3.892 -24.047 1.00 89.12 97 ARG A N 1
ATOM 708 C CA . ARG A 1 97 ? 19.005 -4.410 -22.714 1.00 89.12 97 ARG A CA 1
ATOM 709 C C . ARG A 1 97 ? 18.519 -3.471 -21.612 1.00 89.12 97 ARG A C 1
ATOM 711 O O . ARG A 1 97 ? 17.921 -3.939 -20.644 1.00 89.12 97 ARG A O 1
ATOM 718 N N . ASP A 1 98 ? 18.737 -2.171 -21.775 1.00 86.75 98 ASP A N 1
ATOM 719 C CA . ASP A 1 98 ? 18.341 -1.180 -20.774 1.00 86.75 98 ASP A CA 1
ATOM 720 C C . ASP A 1 98 ? 16.818 -1.067 -20.695 1.00 86.75 98 ASP A C 1
ATOM 722 O O . ASP A 1 98 ? 16.266 -1.099 -19.594 1.00 86.75 98 ASP A O 1
ATOM 726 N N . ARG A 1 99 ? 16.128 -1.089 -21.844 1.00 88.50 99 ARG A N 1
ATOM 727 C CA . ARG A 1 99 ? 14.658 -1.106 -21.913 1.00 88.50 99 ARG A CA 1
ATOM 728 C C . ARG A 1 99 ? 14.057 -2.322 -21.207 1.00 88.50 99 ARG A C 1
ATOM 730 O O . ARG A 1 99 ? 13.122 -2.187 -20.420 1.00 88.50 99 ARG A O 1
ATOM 737 N N . VAL A 1 100 ? 14.618 -3.510 -21.437 1.00 90.75 100 VAL A N 1
ATOM 738 C CA . VAL A 1 100 ? 14.191 -4.739 -20.749 1.00 90.75 100 VAL A CA 1
ATOM 739 C C . VAL A 1 100 ? 14.451 -4.633 -19.244 1.00 90.75 100 VAL A C 1
ATOM 741 O O . VAL A 1 100 ? 13.587 -4.963 -18.439 1.00 90.75 100 VAL A O 1
ATOM 744 N N . SER A 1 101 ? 15.607 -4.113 -18.828 1.00 90.38 101 SER A N 1
ATOM 745 C CA . SER A 1 101 ? 15.904 -3.951 -17.399 1.00 90.38 101 SER A CA 1
ATOM 746 C C . SER A 1 101 ? 14.950 -2.970 -16.697 1.00 90.38 101 SER A C 1
ATOM 748 O O . SER A 1 101 ? 14.511 -3.228 -15.574 1.00 90.38 101 SER A O 1
ATOM 750 N N . ALA A 1 102 ? 14.588 -1.875 -17.371 1.00 87.75 102 ALA A N 1
ATOM 751 C CA . ALA A 1 102 ? 13.693 -0.850 -16.856 1.00 87.75 102 ALA A CA 1
ATOM 752 C C . ALA A 1 102 ? 12.242 -1.348 -16.777 1.00 87.75 102 ALA A C 1
ATOM 754 O O . ALA A 1 102 ? 11.596 -1.169 -15.747 1.00 87.75 102 ALA A O 1
ATOM 755 N N . THR A 1 103 ? 11.769 -2.073 -17.794 1.00 88.62 103 THR A N 1
ATOM 756 C CA . THR A 1 103 ? 10.445 -2.724 -17.771 1.00 88.62 103 THR A CA 1
ATOM 757 C C . THR A 1 103 ? 10.340 -3.792 -16.680 1.00 88.62 103 THR A C 1
ATOM 759 O O . THR A 1 103 ? 9.344 -3.829 -15.961 1.00 88.62 103 THR A O 1
ATOM 762 N N . PHE A 1 104 ? 11.383 -4.601 -16.454 1.00 90.69 104 PHE A N 1
ATOM 763 C CA . PHE A 1 104 ? 11.416 -5.522 -15.308 1.00 90.69 104 PHE A CA 1
ATOM 764 C C . PHE A 1 104 ? 11.356 -4.791 -13.962 1.00 90.69 104 PHE A C 1
ATOM 766 O O . PHE A 1 104 ? 10.729 -5.281 -13.022 1.00 90.69 104 PHE A O 1
ATOM 773 N N . ALA A 1 105 ? 12.015 -3.636 -13.844 1.00 87.75 105 ALA A N 1
ATOM 774 C CA . ALA A 1 105 ? 11.948 -2.824 -12.634 1.00 87.75 105 ALA A CA 1
ATOM 775 C C . ALA A 1 105 ? 10.540 -2.245 -12.415 1.00 87.75 105 ALA A C 1
ATOM 777 O O . ALA A 1 105 ? 10.053 -2.283 -11.286 1.00 87.75 105 ALA A O 1
ATOM 778 N N . ALA A 1 106 ? 9.879 -1.778 -13.479 1.00 87.19 106 ALA A N 1
ATOM 779 C CA . ALA A 1 106 ? 8.503 -1.291 -13.423 1.00 87.19 106 ALA A CA 1
ATOM 780 C C . ALA A 1 106 ? 7.538 -2.398 -12.974 1.00 87.19 106 ALA A C 1
ATOM 782 O O . ALA A 1 106 ? 6.821 -2.223 -11.993 1.00 87.19 106 ALA A O 1
ATOM 783 N N . TYR A 1 107 ? 7.625 -3.580 -13.592 1.00 90.75 107 TYR A N 1
ATOM 784 C CA . TYR A 1 107 ? 6.790 -4.728 -13.235 1.00 90.75 107 TYR A CA 1
ATOM 785 C C . TYR A 1 107 ? 6.967 -5.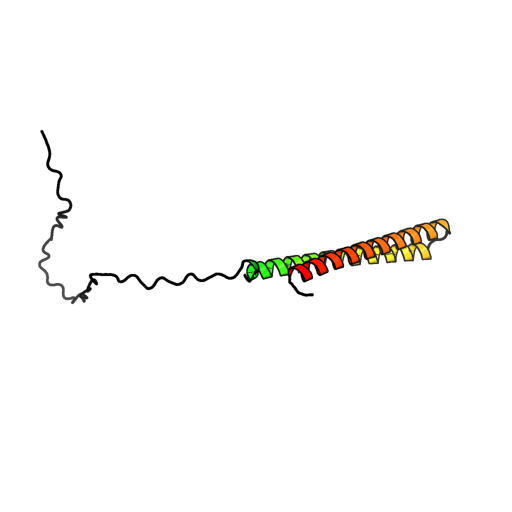155 -11.771 1.00 90.75 107 TYR A C 1
ATOM 787 O O . TYR A 1 107 ? 6.006 -5.498 -11.090 1.00 90.75 107 TYR A O 1
ATOM 795 N N . ARG A 1 108 ? 8.198 -5.114 -11.244 1.00 91.00 108 ARG A N 1
ATOM 796 C CA . ARG A 1 108 ? 8.442 -5.411 -9.823 1.00 91.00 108 ARG A CA 1
ATOM 797 C C . ARG A 1 108 ? 7.837 -4.364 -8.892 1.00 91.00 108 ARG A C 1
ATOM 799 O O . ARG A 1 108 ? 7.349 -4.737 -7.831 1.00 91.00 108 ARG A O 1
ATOM 806 N N . ALA A 1 109 ? 7.888 -3.085 -9.262 1.00 87.06 109 ALA A N 1
ATOM 807 C CA . ALA A 1 109 ? 7.261 -2.022 -8.479 1.00 87.06 109 ALA A CA 1
ATOM 808 C C . ALA A 1 109 ? 5.729 -2.164 -8.473 1.00 87.06 109 ALA A C 1
ATOM 810 O O . ALA A 1 109 ? 5.106 -2.025 -7.423 1.00 87.06 109 ALA A O 1
ATOM 811 N N . GLU A 1 110 ? 5.138 -2.517 -9.616 1.00 88.38 110 GLU A N 1
ATOM 812 C CA . GLU A 1 110 ? 3.704 -2.804 -9.744 1.00 88.38 110 GLU A CA 1
ATOM 813 C C . GLU A 1 110 ? 3.288 -4.038 -8.933 1.00 88.38 110 GLU A C 1
ATOM 815 O O . GLU A 1 110 ? 2.318 -3.976 -8.181 1.00 88.38 110 GLU A O 1
ATOM 820 N N . ALA A 1 111 ? 4.052 -5.132 -9.003 1.00 92.06 111 ALA A N 1
ATOM 821 C CA . ALA A 1 111 ? 3.795 -6.326 -8.198 1.00 92.06 111 ALA A CA 1
ATOM 822 C C . ALA A 1 111 ? 3.877 -6.031 -6.690 1.00 92.06 111 ALA A C 1
ATOM 824 O O . ALA A 1 111 ? 3.018 -6.456 -5.923 1.00 92.06 111 ALA A O 1
ATOM 825 N N . ALA A 1 112 ? 4.867 -5.239 -6.263 1.00 88.50 112 ALA A N 1
ATOM 826 C CA . ALA A 1 112 ? 4.979 -4.817 -4.869 1.00 88.50 112 ALA A CA 1
ATOM 827 C C . ALA A 1 112 ? 3.781 -3.960 -4.421 1.00 88.50 112 ALA A C 1
ATOM 829 O O . ALA A 1 112 ? 3.343 -4.064 -3.275 1.00 88.50 112 ALA A O 1
ATOM 830 N N . LEU A 1 113 ? 3.234 -3.124 -5.311 1.00 89.25 113 LEU A N 1
ATOM 831 C CA . LEU A 1 113 ? 2.024 -2.353 -5.028 1.00 89.25 113 LEU A CA 1
ATOM 832 C C . LEU A 1 113 ? 0.811 -3.269 -4.842 1.00 89.25 113 LEU A C 1
ATOM 834 O O . LEU A 1 113 ? 0.053 -3.081 -3.889 1.00 89.25 113 LEU A O 1
ATOM 838 N N . ASP A 1 114 ? 0.650 -4.270 -5.705 1.00 90.38 114 ASP A N 1
ATOM 839 C CA . ASP A 1 114 ? -0.449 -5.234 -5.611 1.00 90.38 114 ASP A CA 1
ATOM 840 C C . ASP A 1 114 ? -0.388 -6.066 -4.318 1.00 90.38 114 ASP A C 1
ATOM 842 O O . ASP A 1 114 ? -1.399 -6.236 -3.628 1.00 90.38 114 ASP A O 1
ATOM 846 N N . ASP A 1 115 ? 0.812 -6.486 -3.907 1.00 90.88 115 ASP A N 1
ATOM 847 C CA . ASP A 1 115 ? 1.034 -7.174 -2.630 1.00 90.88 115 ASP A CA 1
ATOM 848 C C . ASP A 1 115 ? 0.628 -6.301 -1.431 1.00 90.88 115 ASP A C 1
ATOM 850 O O . ASP A 1 115 ? -0.034 -6.770 -0.494 1.00 90.88 115 ASP A O 1
ATOM 854 N N . VAL A 1 116 ? 0.986 -5.010 -1.456 1.00 89.88 116 VAL A N 1
ATOM 855 C CA . VAL A 1 116 ? 0.613 -4.050 -0.404 1.00 89.88 116 VAL A CA 1
ATOM 856 C C . VAL A 1 116 ? -0.901 -3.850 -0.356 1.00 89.88 116 VAL A C 1
ATOM 858 O O . VAL A 1 116 ? -1.483 -3.886 0.733 1.00 89.88 116 VAL A O 1
ATOM 861 N N . LEU A 1 117 ? -1.554 -3.682 -1.509 1.00 88.19 117 LEU A N 1
ATOM 862 C CA . LEU A 1 117 ? -3.008 -3.515 -1.601 1.00 88.19 117 LEU A CA 1
ATOM 863 C C . LEU A 1 117 ? -3.751 -4.770 -1.134 1.00 88.19 117 LEU A C 1
ATOM 865 O O . LEU A 1 117 ? -4.694 -4.677 -0.344 1.00 88.19 117 LEU A O 1
ATOM 869 N N . THR A 1 118 ? -3.287 -5.948 -1.539 1.00 90.81 118 THR A N 1
ATOM 870 C CA . THR A 1 118 ? -3.851 -7.231 -1.110 1.00 90.81 118 THR A CA 1
ATOM 871 C C . THR A 1 118 ? -3.681 -7.432 0.397 1.00 90.81 118 THR A C 1
ATOM 873 O O . THR A 1 118 ? -4.622 -7.831 1.092 1.00 90.81 118 THR A O 1
ATOM 876 N N . GLY A 1 119 ? -2.502 -7.119 0.942 1.00 88.12 119 GLY A N 1
ATOM 877 C CA . GLY A 1 119 ? -2.243 -7.167 2.380 1.00 88.12 119 GLY A CA 1
ATOM 878 C C . GLY A 1 119 ? -3.120 -6.190 3.169 1.00 88.12 119 GLY A C 1
ATOM 879 O O . GLY A 1 119 ? -3.653 -6.546 4.225 1.00 88.12 119 GLY A O 1
ATOM 880 N N . ALA A 1 120 ? -3.320 -4.981 2.643 1.00 86.88 120 ALA A N 1
ATOM 881 C CA . ALA A 1 120 ? -4.217 -3.984 3.216 1.00 86.88 120 ALA A CA 1
ATOM 882 C C . ALA A 1 120 ? -5.669 -4.466 3.231 1.00 86.88 120 ALA A C 1
ATOM 884 O O . ALA A 1 120 ? -6.317 -4.426 4.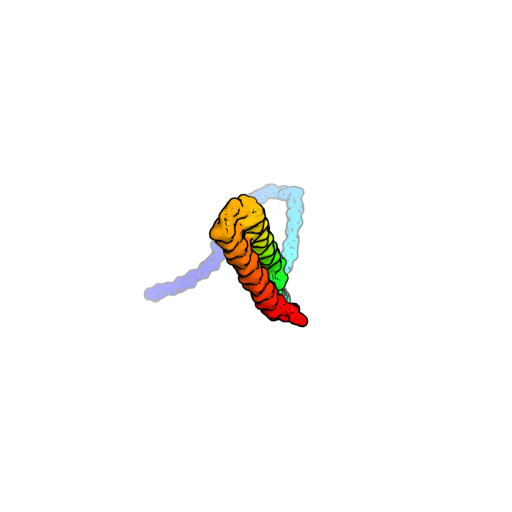278 1.00 86.88 120 ALA A O 1
ATOM 885 N N . TRP A 1 121 ? -6.152 -4.984 2.101 1.00 86.94 121 TRP A N 1
ATOM 886 C CA . TRP A 1 121 ? -7.500 -5.527 1.979 1.00 86.94 121 TRP A CA 1
ATOM 887 C C . TRP A 1 121 ? -7.758 -6.643 2.992 1.00 86.94 121 TRP A C 1
ATOM 889 O O . TRP A 1 121 ? -8.785 -6.635 3.672 1.00 86.94 121 TRP A O 1
ATOM 899 N N . ARG A 1 122 ? -6.802 -7.564 3.171 1.00 89.81 122 ARG A N 1
ATOM 900 C CA . ARG A 1 122 ? -6.899 -8.630 4.182 1.00 89.81 122 ARG A CA 1
ATOM 901 C C . ARG A 1 122 ? -6.994 -8.076 5.601 1.00 89.81 122 ARG A C 1
ATOM 903 O O . ARG A 1 122 ? -7.817 -8.550 6.376 1.00 89.81 122 ARG A O 1
ATOM 910 N N . ARG A 1 123 ? -6.188 -7.065 5.942 1.00 85.19 123 ARG A N 1
ATOM 911 C CA . ARG A 1 123 ? -6.225 -6.424 7.271 1.00 85.19 123 ARG A CA 1
ATOM 912 C C . ARG A 1 123 ? -7.550 -5.710 7.525 1.00 85.19 123 ARG A C 1
ATOM 914 O O . ARG A 1 123 ? -8.090 -5.823 8.619 1.00 85.19 123 ARG A O 1
ATOM 921 N N . VAL A 1 124 ? -8.075 -5.000 6.526 1.00 84.88 124 VAL A N 1
ATOM 922 C CA . VAL A 1 124 ? -9.381 -4.330 6.622 1.00 84.88 124 VAL A CA 1
ATOM 923 C C . VAL A 1 124 ? -10.504 -5.357 6.746 1.00 84.88 124 VAL A C 1
ATOM 925 O O . VAL A 1 124 ? -11.358 -5.208 7.612 1.00 84.88 124 VAL A O 1
ATOM 928 N N . SER A 1 125 ? -10.465 -6.426 5.950 1.00 85.88 125 SER A N 1
ATOM 929 C CA . SER A 1 125 ? -11.456 -7.507 6.005 1.00 85.88 125 SER A CA 1
ATOM 930 C C . SER A 1 125 ? -11.457 -8.197 7.371 1.00 85.88 125 SER A C 1
ATOM 932 O O . SER A 1 125 ? -12.515 -8.356 7.968 1.00 85.88 125 SER A O 1
ATOM 934 N N . ALA A 1 126 ? -10.281 -8.521 7.918 1.00 87.19 126 ALA A N 1
ATOM 935 C CA . ALA A 1 126 ? -10.160 -9.083 9.264 1.00 87.19 126 ALA A CA 1
ATOM 936 C C . ALA A 1 126 ? -10.730 -8.135 10.334 1.00 87.19 126 ALA A C 1
ATOM 938 O O . ALA A 1 126 ? -11.502 -8.557 11.190 1.00 87.19 126 ALA A O 1
ATOM 939 N N . LEU A 1 127 ? -10.430 -6.836 10.234 1.00 82.75 127 LEU A N 1
ATOM 940 C CA . LEU A 1 127 ? -11.009 -5.818 11.114 1.00 82.75 127 LEU A CA 1
ATOM 941 C C . LEU A 1 127 ? -12.537 -5.754 11.006 1.00 82.75 127 LEU A C 1
ATOM 943 O O . LEU A 1 127 ? -13.207 -5.598 12.021 1.00 82.75 127 LEU A O 1
ATOM 947 N N . MET A 1 128 ? -13.099 -5.850 9.800 1.00 83.31 128 MET A N 1
ATOM 948 C CA . MET A 1 128 ? -14.549 -5.858 9.584 1.00 83.31 128 MET A CA 1
ATOM 949 C C . MET A 1 128 ? -15.210 -7.115 10.167 1.00 83.31 128 MET A C 1
ATOM 951 O O . MET A 1 128 ? -16.253 -7.015 10.814 1.00 83.31 128 MET A O 1
ATOM 955 N N . GLU A 1 129 ? -14.569 -8.276 10.025 1.00 87.06 129 GLU A N 1
ATOM 956 C CA . GLU A 1 129 ? -15.018 -9.543 10.615 1.00 87.06 129 GLU A CA 1
ATOM 957 C C . GLU A 1 129 ? -15.036 -9.508 12.141 1.00 87.06 129 GLU A C 1
ATOM 959 O O . GLU A 1 129 ? -16.046 -9.861 12.749 1.00 87.06 129 GLU A O 1
ATOM 964 N N . GLU A 1 130 ? -13.966 -9.008 12.763 1.00 81.62 130 GLU A N 1
ATOM 965 C CA . GLU A 1 130 ? -13.893 -8.796 14.215 1.00 81.62 130 GLU A CA 1
ATOM 966 C C . GLU A 1 130 ? -15.007 -7.867 14.727 1.00 81.62 130 GLU A C 1
ATOM 968 O O . GLU A 1 130 ? -15.419 -7.953 15.884 1.00 81.62 130 GLU A O 1
ATOM 973 N N . ARG A 1 131 ? -15.514 -6.979 13.865 1.00 76.00 131 ARG A N 1
ATOM 974 C CA . ARG A 1 131 ? -16.590 -6.025 14.179 1.00 76.00 131 ARG A CA 1
ATOM 975 C C . ARG A 1 131 ? -17.990 -6.584 13.914 1.00 76.00 131 ARG A C 1
ATOM 977 O O . ARG A 1 131 ? -18.960 -5.882 14.192 1.00 76.00 131 ARG A O 1
ATOM 984 N N . GLY A 1 132 ? -18.112 -7.793 13.359 1.00 77.94 132 GLY A N 1
ATOM 985 C CA . GLY A 1 132 ? -19.394 -8.354 12.920 1.00 77.94 132 GLY A CA 1
ATOM 986 C C . GLY A 1 132 ? -20.022 -7.603 11.739 1.00 77.94 132 GLY A C 1
ATOM 987 O O . GLY A 1 132 ? -21.224 -7.712 11.514 1.00 77.94 132 GLY A O 1
ATOM 988 N N . LEU A 1 133 ? -19.222 -6.823 11.007 1.00 71.75 133 LEU A N 1
ATOM 989 C CA . LEU A 1 133 ? -19.630 -6.083 9.819 1.00 71.75 133 LEU A CA 1
ATOM 990 C C . LEU A 1 133 ? -19.261 -6.935 8.598 1.00 71.75 133 LEU A C 1
ATOM 992 O O . LEU A 1 133 ? -18.195 -6.755 8.016 1.00 71.75 133 LEU A O 1
ATOM 996 N N . ARG A 1 134 ? -20.102 -7.910 8.255 1.00 56.75 134 ARG A N 1
ATOM 997 C CA . ARG A 1 134 ? -20.017 -8.660 6.994 1.00 56.75 134 ARG A CA 1
ATOM 998 C C . ARG A 1 134 ? -21.279 -8.429 6.180 1.00 56.75 134 ARG A C 1
ATOM 1000 O O . ARG A 1 134 ? -22.369 -8.483 6.790 1.00 56.75 134 ARG A O 1
#